Protein AF-A0A6Y4B4E3-F1 (afdb_monomer_lite)

Structure (mmCIF, N/CA/C/O backbone):
data_AF-A0A6Y4B4E3-F1
#
_entry.id   AF-A0A6Y4B4E3-F1
#
loop_
_atom_site.group_PDB
_atom_site.id
_atom_site.type_symbol
_atom_site.label_atom_id
_atom_site.label_alt_id
_atom_site.label_comp_id
_atom_site.label_asym_id
_atom_site.label_entity_id
_atom_site.label_seq_id
_atom_site.pdbx_PDB_ins_code
_atom_site.Cartn_x
_atom_site.Cartn_y
_atom_site.Cartn_z
_atom_site.occupancy
_atom_site.B_iso_or_equiv
_atom_site.auth_seq_id
_atom_site.auth_comp_id
_atom_site.auth_asym_id
_atom_site.auth_atom_id
_atom_site.pdbx_PDB_model_num
ATOM 1 N N . ALA A 1 1 ? 21.666 13.506 14.387 1.00 37.66 1 ALA A N 1
ATOM 2 C CA . ALA A 1 1 ? 21.112 12.212 14.810 1.00 37.66 1 ALA A CA 1
ATOM 3 C C . ALA A 1 1 ? 20.425 11.651 13.590 1.00 37.66 1 ALA A C 1
ATOM 5 O O . ALA A 1 1 ? 19.408 12.199 13.176 1.00 37.66 1 ALA A O 1
ATOM 6 N N . ASP A 1 2 ? 21.094 10.708 12.936 1.00 41.97 2 ASP A N 1
ATOM 7 C CA . ASP A 1 2 ? 20.582 10.025 11.758 1.00 41.97 2 ASP A CA 1
ATOM 8 C C . ASP A 1 2 ? 19.219 9.439 12.103 1.00 41.97 2 ASP A C 1
ATOM 10 O O . ASP A 1 2 ? 19.068 8.761 13.118 1.00 41.97 2 ASP A O 1
ATOM 14 N N . GLY A 1 3 ? 18.210 9.833 11.328 1.00 45.16 3 GLY A N 1
ATOM 15 C CA . GLY A 1 3 ? 16.838 9.420 11.551 1.00 45.16 3 GLY A CA 1
ATOM 16 C C . GLY A 1 3 ? 16.765 7.911 11.446 1.00 45.16 3 GLY A C 1
ATOM 17 O O . GLY A 1 3 ? 16.884 7.370 10.345 1.00 45.16 3 GLY A O 1
ATOM 18 N N . ASP A 1 4 ? 16.581 7.254 12.591 1.00 54.84 4 ASP A N 1
ATOM 19 C CA . ASP A 1 4 ? 16.254 5.840 12.646 1.00 54.84 4 ASP A CA 1
ATOM 20 C C . ASP A 1 4 ? 15.156 5.600 11.615 1.00 54.84 4 ASP A C 1
ATOM 22 O O . ASP A 1 4 ? 14.060 6.164 11.690 1.00 54.84 4 ASP A O 1
ATOM 26 N N . SER A 1 5 ? 15.483 4.823 10.585 1.00 64.56 5 SER A N 1
ATOM 27 C CA . SER A 1 5 ? 14.524 4.416 9.568 1.00 64.56 5 SER A CA 1
ATOM 28 C C . SER A 1 5 ? 13.578 3.421 10.230 1.00 64.56 5 SER A C 1
ATOM 30 O O . SER A 1 5 ? 13.736 2.206 10.121 1.00 64.56 5 SER A O 1
ATOM 32 N N . VAL A 1 6 ? 12.634 3.946 11.015 1.00 70.56 6 VAL A N 1
ATOM 33 C CA . VAL A 1 6 ? 11.687 3.149 11.784 1.00 70.56 6 VAL A CA 1
ATOM 34 C C . VAL A 1 6 ? 10.817 2.399 10.790 1.00 70.56 6 VAL A C 1
ATOM 36 O O . VAL A 1 6 ? 9.973 2.968 10.097 1.00 70.56 6 VAL A O 1
ATOM 39 N N . THR A 1 7 ? 11.027 1.089 10.723 1.00 82.06 7 THR A N 1
ATOM 40 C CA . THR A 1 7 ? 10.158 0.207 9.953 1.00 82.06 7 THR A CA 1
ATOM 41 C C . THR A 1 7 ? 8.863 0.021 10.732 1.00 82.06 7 THR A C 1
ATOM 43 O O . THR A 1 7 ? 8.812 -0.709 11.721 1.00 82.06 7 THR A O 1
ATOM 46 N N . ILE A 1 8 ? 7.804 0.698 10.290 1.00 84.12 8 ILE A N 1
ATOM 47 C CA . ILE A 1 8 ? 6.465 0.537 10.860 1.00 84.12 8 ILE A CA 1
ATOM 48 C C . ILE A 1 8 ? 5.772 -0.630 10.144 1.00 84.12 8 ILE A C 1
ATOM 50 O O . ILE A 1 8 ? 5.654 -0.611 8.915 1.00 84.12 8 ILE A O 1
ATOM 54 N N . PRO A 1 9 ? 5.271 -1.645 10.870 1.00 91.38 9 PRO A N 1
ATOM 55 C CA . PRO A 1 9 ? 4.599 -2.776 10.247 1.00 91.38 9 PRO A CA 1
ATOM 56 C C . PRO A 1 9 ? 3.285 -2.348 9.583 1.00 91.38 9 PRO A C 1
ATOM 58 O O . PRO A 1 9 ? 2.621 -1.398 10.008 1.00 91.38 9 PRO A O 1
ATOM 61 N N . PHE A 1 10 ? 2.847 -3.107 8.581 1.00 89.81 10 PHE A N 1
ATOM 62 C CA . PHE A 1 10 ? 1.562 -2.897 7.922 1.00 89.81 10 PHE A CA 1
ATOM 63 C C . PHE A 1 10 ? 0.770 -4.198 7.780 1.00 89.81 10 PHE A C 1
ATOM 65 O O . PHE A 1 10 ? 1.322 -5.296 7.775 1.00 89.81 10 PHE A O 1
ATOM 72 N N . SER A 1 11 ? -0.550 -4.077 7.674 1.00 89.62 11 SER A N 1
ATOM 73 C CA . SER A 1 11 ? -1.448 -5.190 7.348 1.00 89.62 11 SER A CA 1
ATOM 74 C C . SER A 1 11 ? -2.694 -4.683 6.635 1.00 89.62 11 SER A C 1
ATOM 76 O O . SER A 1 11 ? -3.028 -3.507 6.737 1.00 89.62 11 SER A O 1
ATOM 78 N N . PHE A 1 12 ? -3.436 -5.555 5.957 1.00 88.50 12 PHE A N 1
ATOM 79 C CA . PHE A 1 12 ? -4.747 -5.184 5.420 1.00 88.50 12 PHE A CA 1
ATOM 80 C C . PHE A 1 12 ? -5.751 -4.910 6.549 1.00 88.50 12 PHE A C 1
ATOM 82 O O . PHE A 1 12 ? -5.691 -5.535 7.607 1.00 88.50 12 PHE A O 1
ATOM 89 N N . SER A 1 13 ? -6.673 -3.968 6.330 1.00 84.06 13 SER A N 1
ATOM 90 C CA . SER A 1 13 ? -7.687 -3.559 7.318 1.00 84.06 13 SER A CA 1
ATOM 91 C C . SER A 1 13 ? -8.720 -4.634 7.670 1.00 84.06 13 SER A C 1
ATOM 93 O O . SER A 1 13 ? -9.433 -4.488 8.659 1.00 84.06 13 SER A O 1
ATOM 95 N N . GLY A 1 14 ? -8.786 -5.723 6.903 1.00 85.06 14 GLY A N 1
ATOM 96 C CA . GLY A 1 14 ? -9.677 -6.850 7.151 1.00 85.06 14 GLY A CA 1
ATOM 97 C C . GLY A 1 14 ? -9.035 -8.195 6.811 1.00 85.06 14 GLY A C 1
ATOM 98 O O . GLY A 1 14 ? -7.869 -8.245 6.408 1.00 85.06 14 GLY A O 1
ATOM 99 N N . PRO A 1 15 ? -9.795 -9.299 6.948 1.00 86.62 15 PRO A N 1
ATOM 100 C CA . PRO A 1 15 ? -9.324 -10.629 6.589 1.00 86.62 15 PRO A CA 1
ATOM 101 C C . PRO A 1 15 ? -8.793 -10.641 5.160 1.00 86.62 15 PRO A C 1
ATOM 103 O O . PRO A 1 15 ? -9.451 -10.138 4.247 1.00 86.62 15 PRO A O 1
ATOM 106 N N . TYR A 1 16 ? -7.635 -11.267 4.950 1.00 84.50 16 TYR A N 1
ATOM 107 C CA . TYR A 1 16 ? -7.019 -11.316 3.627 1.00 84.50 16 TYR A CA 1
ATOM 108 C C . TYR A 1 16 ? -7.956 -11.928 2.573 1.00 84.50 16 TYR A C 1
ATOM 110 O O . TYR A 1 16 ? -7.966 -11.497 1.423 1.00 84.50 16 TYR A O 1
ATOM 118 N N . SER A 1 17 ? -8.827 -12.867 2.956 1.00 87.06 17 SER A N 1
ATOM 119 C CA . SER A 1 17 ? -9.863 -13.438 2.084 1.00 87.06 17 SER A CA 1
ATOM 120 C C . SER A 1 17 ? -10.809 -12.393 1.479 1.00 87.06 17 SER A C 1
ATOM 122 O O . SER A 1 17 ? -11.224 -12.558 0.336 1.00 87.06 17 SER A O 1
ATOM 124 N N . LYS A 1 18 ? -11.087 -11.293 2.190 1.00 86.06 18 LYS A N 1
ATOM 125 C CA . LYS A 1 18 ? -11.977 -10.206 1.750 1.00 86.06 18 LYS A CA 1
ATOM 126 C C . LYS A 1 18 ? -11.268 -9.100 0.963 1.00 86.06 18 LYS A C 1
ATOM 128 O O . LYS A 1 18 ? -11.930 -8.216 0.424 1.00 86.06 18 LYS A O 1
ATOM 133 N N . VAL A 1 19 ? -9.938 -9.127 0.881 1.00 83.62 19 VAL A N 1
ATOM 134 C CA . VAL A 1 19 ? -9.179 -8.166 0.070 1.00 83.62 19 VAL A CA 1
ATOM 135 C C . VAL A 1 19 ? -9.409 -8.475 -1.412 1.00 83.62 19 VAL A C 1
ATOM 137 O O . VAL A 1 19 ? -9.276 -9.628 -1.837 1.00 83.62 19 VAL A O 1
ATOM 140 N N . LYS A 1 20 ? -9.744 -7.447 -2.205 1.00 85.06 20 LYS A N 1
ATOM 141 C CA . LYS A 1 20 ? -9.972 -7.581 -3.652 1.00 85.06 20 LYS A CA 1
ATOM 142 C C . LYS A 1 20 ? -8.751 -8.214 -4.323 1.00 85.06 20 LYS A C 1
ATOM 144 O O . LYS A 1 20 ? -7.617 -7.825 -4.049 1.00 85.06 20 LYS A O 1
ATOM 149 N N . ALA A 1 21 ? -8.984 -9.166 -5.227 1.00 85.31 21 ALA A N 1
ATOM 150 C CA . ALA A 1 21 ? -7.910 -9.863 -5.936 1.00 85.31 21 ALA A CA 1
ATOM 151 C C . ALA A 1 21 ? -6.984 -8.898 -6.695 1.00 85.31 21 ALA A C 1
ATOM 153 O O . ALA A 1 21 ? -5.772 -9.085 -6.678 1.00 85.31 21 ALA A O 1
ATOM 154 N N . SER A 1 22 ? -7.537 -7.828 -7.275 1.00 82.50 22 SER A N 1
ATOM 155 C CA . SER A 1 22 ? -6.758 -6.763 -7.914 1.00 82.50 22 SER A CA 1
ATOM 156 C C . SER A 1 22 ? -5.764 -6.112 -6.949 1.00 82.50 22 SER A C 1
ATOM 158 O O . SER A 1 22 ? -4.592 -5.989 -7.272 1.00 82.50 22 SER A O 1
ATOM 160 N N . THR A 1 23 ? -6.183 -5.780 -5.727 1.00 82.38 23 THR A N 1
ATOM 161 C CA . THR A 1 23 ? -5.295 -5.212 -4.698 1.00 82.38 23 THR A CA 1
ATOM 162 C C . THR A 1 23 ? -4.218 -6.203 -4.251 1.00 82.38 23 THR A C 1
ATOM 164 O O . THR A 1 23 ? -3.086 -5.798 -4.010 1.00 82.38 23 THR A O 1
ATOM 167 N N . LYS A 1 24 ? -4.544 -7.502 -4.170 1.00 85.38 24 LYS A N 1
ATOM 168 C CA . LYS A 1 24 ? -3.568 -8.556 -3.837 1.00 85.38 24 LYS A CA 1
ATOM 169 C C . LYS A 1 24 ? -2.487 -8.710 -4.902 1.00 85.38 24 LYS A C 1
ATOM 171 O O . LYS A 1 24 ? -1.350 -8.989 -4.549 1.00 85.38 24 LYS A O 1
ATOM 176 N N . ARG A 1 25 ? -2.859 -8.568 -6.176 1.00 88.38 25 ARG A N 1
ATOM 177 C CA . ARG A 1 25 ? -1.956 -8.700 -7.327 1.00 88.38 25 ARG A CA 1
ATOM 178 C C . ARG A 1 25 ? -1.122 -7.450 -7.576 1.00 88.38 25 ARG A C 1
ATOM 180 O O . ARG A 1 25 ? 0.029 -7.566 -7.964 1.00 88.38 25 ARG A O 1
ATOM 187 N N . LEU A 1 26 ? -1.659 -6.275 -7.259 1.00 88.75 26 LEU A N 1
ATOM 188 C CA . LEU A 1 26 ? -1.008 -5.003 -7.553 1.00 88.75 26 LEU A CA 1
ATOM 189 C C . LEU A 1 26 ? 0.389 -4.864 -6.931 1.00 88.75 26 LEU A C 1
ATOM 191 O O . LEU A 1 26 ? 1.293 -4.338 -7.569 1.00 88.75 26 LEU A O 1
ATOM 195 N N . MET A 1 27 ? 0.565 -5.323 -5.690 1.00 84.94 27 MET A N 1
ATOM 196 C CA . MET A 1 27 ? 1.857 -5.274 -4.996 1.00 84.94 27 MET A CA 1
ATOM 197 C C . MET A 1 27 ? 2.914 -6.192 -5.636 1.00 84.94 27 MET A C 1
ATOM 199 O O . MET A 1 27 ? 3.978 -5.684 -5.980 1.00 84.94 27 MET A O 1
ATOM 203 N N . PRO A 1 28 ? 2.668 -7.507 -5.824 1.00 88.12 28 PRO A N 1
ATOM 204 C CA . PRO A 1 28 ? 3.641 -8.379 -6.476 1.00 88.12 28 PRO A CA 1
ATOM 205 C C . PRO A 1 28 ? 3.868 -8.023 -7.949 1.00 88.12 28 PRO A C 1
ATOM 207 O O . PRO A 1 28 ? 5.003 -8.107 -8.397 1.00 88.12 28 PRO A O 1
ATOM 210 N N . GLU A 1 29 ? 2.842 -7.581 -8.685 1.00 92.19 29 GLU A N 1
ATOM 211 C CA . GLU A 1 29 ? 3.003 -7.097 -10.065 1.00 92.19 29 GLU A CA 1
ATOM 212 C C . GLU A 1 29 ? 3.903 -5.863 -10.104 1.00 92.19 29 GLU A C 1
ATOM 214 O O . GLU A 1 29 ? 4.862 -5.834 -10.858 1.00 92.19 29 GLU A O 1
ATOM 219 N N . ASN A 1 30 ? 3.680 -4.877 -9.231 1.00 91.19 30 ASN A N 1
ATOM 220 C CA . ASN A 1 30 ? 4.550 -3.705 -9.171 1.00 91.19 30 ASN A CA 1
ATOM 221 C C . ASN A 1 30 ? 5.991 -4.050 -8.772 1.00 91.19 30 ASN A C 1
ATOM 223 O O . ASN A 1 30 ? 6.922 -3.443 -9.288 1.00 91.19 30 ASN A O 1
ATOM 227 N N . LEU A 1 31 ? 6.183 -5.018 -7.871 1.00 89.88 31 LEU A N 1
ATOM 228 C CA . LEU A 1 31 ? 7.516 -5.495 -7.510 1.00 89.88 31 LEU A CA 1
ATOM 229 C C . LEU A 1 31 ? 8.205 -6.191 -8.691 1.00 89.88 31 LEU A C 1
ATOM 231 O O . LEU A 1 31 ? 9.391 -5.976 -8.915 1.00 89.88 31 LEU A O 1
ATOM 235 N N . HIS A 1 32 ? 7.462 -7.007 -9.439 1.00 92.12 32 HIS A N 1
ATOM 236 C CA . HIS A 1 32 ? 7.955 -7.663 -10.645 1.00 92.12 32 HIS A CA 1
ATOM 237 C C . HIS A 1 32 ? 8.324 -6.643 -11.729 1.00 92.12 32 HIS A C 1
ATOM 239 O O . HIS A 1 32 ? 9.431 -6.702 -12.257 1.00 92.12 32 HIS A O 1
ATOM 245 N N . ASP A 1 33 ? 7.436 -5.678 -11.987 1.00 90.56 33 ASP A N 1
ATOM 246 C CA . ASP A 1 33 ? 7.613 -4.609 -12.976 1.00 90.56 33 ASP A CA 1
ATOM 247 C C . ASP A 1 33 ? 8.825 -3.718 -12.651 1.00 90.56 33 ASP A C 1
ATOM 249 O O . ASP A 1 33 ? 9.471 -3.206 -13.558 1.00 90.56 33 ASP A O 1
ATOM 253 N N . ASN A 1 34 ? 9.139 -3.523 -11.366 1.00 92.56 34 ASN A N 1
ATOM 254 C CA . ASN A 1 34 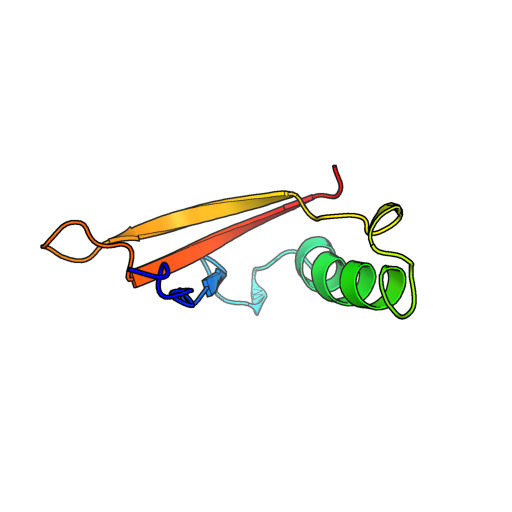? 10.262 -2.699 -10.911 1.00 92.56 34 ASN A CA 1
ATOM 255 C C . ASN A 1 34 ? 11.580 -3.484 -10.757 1.00 92.56 34 ASN A C 1
ATOM 257 O O . ASN A 1 34 ? 12.580 -2.921 -10.310 1.00 92.56 34 ASN A O 1
ATOM 261 N N . ASN A 1 35 ? 11.613 -4.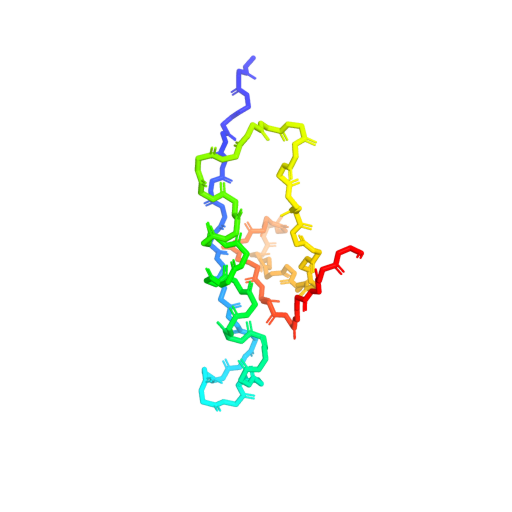780 -11.078 1.00 92.12 35 ASN A N 1
ATOM 262 C CA . ASN A 1 35 ? 12.823 -5.581 -10.920 1.00 92.12 35 ASN A CA 1
ATOM 263 C C . ASN A 1 35 ? 13.873 -5.224 -11.988 1.00 92.12 35 ASN A C 1
ATOM 265 O O . ASN A 1 35 ? 13.569 -5.228 -13.177 1.00 92.12 35 ASN A O 1
ATOM 269 N N . ALA A 1 36 ? 15.114 -4.956 -11.567 1.00 89.75 36 ALA A N 1
ATOM 270 C CA . ALA A 1 36 ? 16.229 -4.533 -12.431 1.00 89.75 36 ALA A CA 1
ATOM 271 C C . ALA A 1 36 ? 15.960 -3.263 -13.271 1.00 89.75 36 ALA A C 1
ATOM 273 O O . ALA A 1 36 ? 16.619 -3.026 -14.284 1.00 89.75 36 ALA A O 1
ATOM 274 N N . VAL A 1 37 ? 15.009 -2.436 -12.838 1.00 92.00 37 VAL A N 1
ATOM 275 C CA . VAL A 1 37 ? 14.692 -1.143 -13.446 1.00 92.00 37 VAL A CA 1
ATOM 276 C C . VAL A 1 37 ? 15.504 -0.045 -12.753 1.00 92.00 37 VAL A C 1
ATOM 278 O O . VAL A 1 37 ? 15.670 -0.074 -11.536 1.00 92.00 37 VAL A O 1
ATOM 281 N N . ALA A 1 38 ? 16.025 0.918 -13.519 1.00 91.44 38 ALA A N 1
ATOM 282 C CA . ALA A 1 38 ? 16.716 2.080 -12.959 1.00 91.44 38 ALA A CA 1
ATOM 283 C C . ALA A 1 38 ? 15.775 2.903 -12.062 1.00 91.44 38 ALA A C 1
ATOM 285 O O . ALA A 1 38 ? 14.592 3.044 -12.370 1.00 91.44 38 ALA A O 1
ATOM 286 N N . ASP A 1 39 ? 16.301 3.493 -10.987 1.00 88.0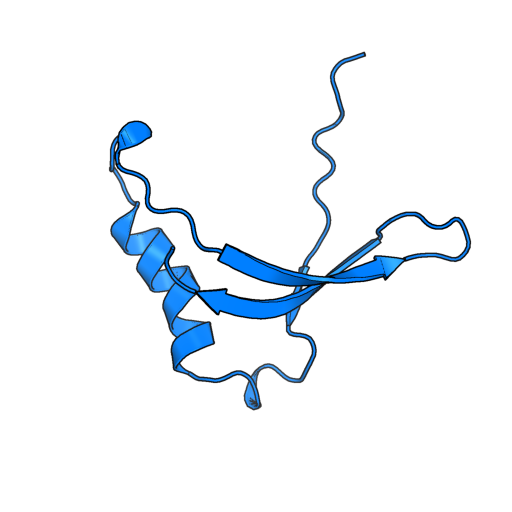0 39 ASP A N 1
ATOM 287 C CA . ASP A 1 39 ? 15.509 4.194 -9.962 1.00 88.00 39 ASP A CA 1
ATOM 288 C C . ASP A 1 39 ? 14.547 5.259 -10.513 1.00 88.00 39 ASP A C 1
ATOM 290 O O . ASP A 1 39 ? 13.437 5.436 -10.003 1.00 88.00 39 ASP A O 1
ATOM 294 N N . GLU A 1 40 ? 14.955 5.956 -11.573 1.00 91.81 40 GLU A N 1
ATOM 295 C CA . GLU A 1 40 ? 14.178 6.994 -12.261 1.00 91.81 40 GLU A CA 1
ATOM 296 C C . GLU A 1 40 ? 12.946 6.461 -13.009 1.00 91.81 40 GLU A C 1
ATOM 298 O O . GLU A 1 40 ? 12.007 7.209 -13.277 1.00 91.81 40 GLU A O 1
ATOM 303 N N . LEU A 1 41 ? 12.926 5.161 -13.295 1.00 90.69 41 LEU A N 1
ATOM 304 C CA . LEU A 1 41 ? 11.850 4.460 -13.992 1.00 90.69 41 LEU A CA 1
ATOM 305 C C . LEU A 1 41 ? 10.969 3.635 -13.036 1.00 90.69 41 LEU A C 1
ATOM 307 O O . LEU A 1 41 ? 9.965 3.065 -13.467 1.00 90.69 41 LEU A O 1
ATOM 311 N N . ILE A 1 42 ? 11.302 3.584 -11.737 1.00 91.31 42 ILE A N 1
ATOM 312 C CA . ILE A 1 42 ? 10.510 2.863 -10.734 1.00 91.31 42 ILE A CA 1
ATOM 313 C C . ILE A 1 42 ? 9.118 3.489 -10.621 1.00 91.31 42 ILE A C 1
ATOM 315 O O . ILE A 1 42 ? 8.940 4.635 -10.193 1.00 91.31 42 ILE A O 1
ATOM 319 N N . THR A 1 43 ? 8.096 2.684 -10.902 1.00 90.75 43 THR A N 1
ATOM 320 C CA . THR A 1 43 ? 6.706 3.075 -10.669 1.00 90.75 43 THR A CA 1
ATOM 321 C C . THR A 1 43 ? 6.353 2.822 -9.209 1.00 90.75 43 THR A C 1
ATOM 323 O O . THR A 1 43 ? 6.314 1.675 -8.764 1.00 90.75 43 THR A O 1
ATOM 326 N N . ARG A 1 44 ? 6.056 3.881 -8.448 1.00 90.69 44 ARG A N 1
ATOM 327 C CA . ARG A 1 44 ? 5.663 3.776 -7.033 1.00 90.69 44 ARG A CA 1
ATOM 328 C C . ARG A 1 44 ? 4.150 3.648 -6.889 1.00 90.69 44 ARG A C 1
ATOM 330 O O . ARG A 1 44 ? 3.411 4.437 -7.467 1.00 90.69 44 ARG A O 1
ATOM 337 N N . LEU A 1 45 ? 3.681 2.703 -6.076 1.00 90.19 45 LEU A N 1
ATOM 338 C CA . LEU A 1 45 ? 2.258 2.592 -5.743 1.00 90.19 45 LEU A CA 1
ATOM 339 C C . LEU A 1 45 ? 1.823 3.675 -4.754 1.00 90.19 45 LEU A C 1
ATOM 341 O O . LEU A 1 45 ? 2.506 3.955 -3.768 1.00 90.19 45 LEU A O 1
ATOM 345 N N . LYS A 1 46 ? 0.616 4.202 -4.957 1.00 90.88 46 LYS A N 1
ATOM 346 C CA . LYS A 1 46 ? -0.082 5.012 -3.962 1.00 90.88 46 LYS A CA 1
ATOM 347 C C . LYS A 1 46 ? -0.869 4.088 -3.039 1.00 90.88 46 LYS A C 1
ATOM 349 O O . LYS A 1 46 ? -1.818 3.434 -3.469 1.00 90.88 46 LYS A O 1
ATOM 354 N N . ILE A 1 47 ? -0.482 4.035 -1.767 1.00 89.12 47 ILE A N 1
ATOM 355 C CA . ILE A 1 47 ? -1.156 3.228 -0.743 1.00 89.12 47 ILE A CA 1
ATOM 356 C C . ILE A 1 47 ? -2.088 4.119 0.078 1.00 89.12 47 ILE A C 1
ATOM 358 O O . ILE A 1 47 ? -1.670 5.131 0.634 1.00 89.12 47 ILE A O 1
ATOM 362 N N . THR A 1 48 ? -3.357 3.732 0.185 1.00 90.50 48 THR A N 1
ATOM 363 C CA . THR A 1 48 ? -4.307 4.344 1.119 1.00 90.50 48 THR A CA 1
ATOM 364 C C . THR A 1 48 ? -4.355 3.499 2.383 1.00 90.50 48 THR A C 1
ATOM 366 O O . THR A 1 48 ? -4.684 2.312 2.322 1.00 90.50 48 THR A O 1
ATOM 369 N N . ALA A 1 49 ? -4.031 4.093 3.531 1.00 92.38 49 ALA A N 1
ATOM 370 C CA . ALA A 1 49 ? -3.974 3.385 4.804 1.00 92.38 49 ALA A CA 1
ATOM 371 C C . ALA A 1 49 ? -4.411 4.263 5.981 1.00 92.38 49 ALA A C 1
ATOM 373 O O . ALA A 1 49 ? -4.233 5.478 5.963 1.00 92.38 49 ALA A O 1
ATOM 374 N N . ASN A 1 50 ? -4.914 3.616 7.032 1.00 93.50 50 ASN A N 1
ATOM 375 C CA . ASN A 1 50 ? -5.158 4.245 8.328 1.00 93.50 50 ASN A CA 1
ATOM 376 C C . ASN A 1 50 ? -4.002 3.943 9.284 1.00 93.50 50 ASN A C 1
ATOM 378 O O . ASN A 1 50 ? -3.577 2.793 9.402 1.00 93.50 50 ASN A O 1
ATOM 382 N N . ALA A 1 51 ? -3.519 4.951 10.006 1.00 94.06 51 ALA A N 1
ATOM 383 C CA . ALA A 1 51 ? -2.529 4.755 11.059 1.00 94.06 51 ALA A CA 1
ATOM 384 C C . ALA A 1 51 ? -3.207 4.253 12.344 1.00 94.06 51 ALA A C 1
ATOM 386 O O . ALA A 1 51 ? -4.106 4.905 12.874 1.00 94.06 51 ALA A O 1
ATOM 387 N N . LYS A 1 52 ? -2.753 3.116 12.875 1.00 93.38 52 LYS A N 1
ATOM 388 C CA . LYS A 1 52 ? -3.080 2.670 14.230 1.00 93.38 52 LYS A CA 1
ATOM 389 C C . LYS A 1 52 ? -2.068 3.280 15.190 1.00 93.38 52 LYS A C 1
ATOM 391 O O . LYS A 1 52 ? -0.864 3.097 15.006 1.00 93.38 52 LYS A O 1
ATOM 396 N N . ARG A 1 53 ? -2.565 3.981 16.208 1.00 94.31 53 ARG A N 1
ATOM 397 C CA . ARG A 1 53 ? -1.744 4.667 17.209 1.00 94.31 53 ARG A CA 1
ATOM 398 C C . ARG A 1 53 ? -1.857 4.009 18.583 1.00 94.31 53 ARG A C 1
ATOM 400 O O . ARG A 1 53 ? -2.884 3.395 18.877 1.00 94.31 53 ARG A O 1
ATOM 407 N N . ASN A 1 54 ? -0.799 4.094 19.384 1.00 92.56 54 ASN A N 1
ATOM 408 C CA . ASN A 1 54 ? -0.835 3.738 20.807 1.00 92.56 54 ASN A CA 1
ATOM 409 C C . ASN A 1 54 ? -1.451 4.887 21.639 1.00 92.56 54 ASN A C 1
ATOM 411 O O . ASN A 1 54 ? -1.835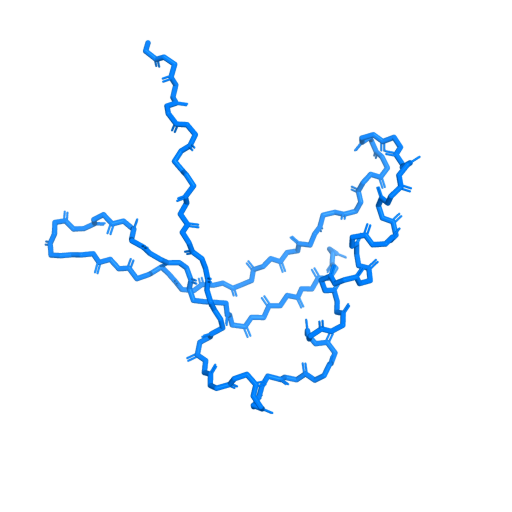 5.925 21.099 1.00 92.56 54 ASN A O 1
ATOM 415 N N . THR A 1 55 ? -1.538 4.709 22.959 1.00 94.75 55 THR A N 1
ATOM 416 C CA . THR A 1 55 ? -2.047 5.728 23.899 1.00 94.75 55 THR A CA 1
ATOM 417 C C . THR A 1 55 ? -1.193 6.994 23.952 1.00 94.75 55 THR A C 1
ATOM 419 O O . THR A 1 55 ? -1.710 8.053 24.287 1.00 94.75 55 THR A O 1
ATOM 422 N N . SER A 1 56 ? 0.089 6.894 23.602 1.00 92.81 56 SER A N 1
ATOM 423 C CA . SER A 1 56 ? 1.028 8.018 23.521 1.00 92.81 56 SER A CA 1
ATOM 424 C C . SER A 1 56 ? 0.920 8.796 22.201 1.00 92.81 56 SER A C 1
ATOM 426 O O . SER A 1 56 ? 1.518 9.857 22.065 1.00 92.81 56 SER A O 1
ATOM 428 N N . GLY A 1 57 ? 0.142 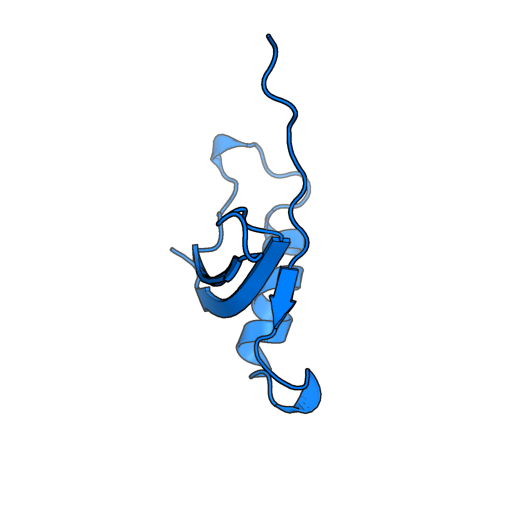8.298 21.232 1.00 91.75 57 GLY A N 1
ATOM 429 C CA . GLY A 1 57 ? -0.043 8.910 19.914 1.00 91.75 57 GLY A CA 1
ATOM 430 C C . GLY A 1 57 ? 0.914 8.405 18.827 1.00 91.75 57 GLY A C 1
ATOM 431 O O . GLY A 1 57 ? 0.742 8.774 17.658 1.00 91.75 57 GLY A O 1
ATOM 432 N N . ASP A 1 58 ? 1.858 7.521 19.160 1.00 90.12 58 ASP A N 1
ATOM 433 C CA . ASP A 1 58 ? 2.830 6.967 18.214 1.00 90.12 58 ASP A CA 1
ATOM 434 C C . ASP A 1 58 ? 2.168 5.984 17.257 1.00 90.12 58 ASP A C 1
ATOM 436 O O . ASP A 1 58 ? 1.305 5.191 17.644 1.00 90.12 58 ASP A O 1
ATOM 440 N N . ILE A 1 59 ? 2.596 6.000 15.995 1.00 91.56 59 ILE A N 1
ATOM 441 C CA . ILE A 1 59 ? 2.096 5.080 14.974 1.00 91.56 59 ILE A CA 1
ATOM 442 C C . ILE A 1 59 ? 2.765 3.722 15.166 1.00 91.56 59 ILE A C 1
ATOM 444 O O . ILE A 1 59 ? 3.966 3.576 14.975 1.00 91.56 59 ILE A O 1
ATOM 448 N N . VAL A 1 60 ? 1.963 2.709 15.483 1.00 91.31 60 VAL A N 1
ATOM 449 C CA . VAL A 1 60 ? 2.452 1.342 15.715 1.00 91.31 60 VAL A CA 1
ATOM 450 C C . VAL A 1 60 ? 2.196 0.410 14.534 1.00 91.31 60 VAL A C 1
ATOM 452 O O . VAL A 1 60 ? 2.789 -0.663 14.465 1.00 91.31 60 VAL A O 1
ATOM 455 N N . LYS A 1 61 ? 1.276 0.768 13.625 1.00 93.31 61 LYS A N 1
ATOM 456 C CA . LYS A 1 61 ? 0.934 -0.038 12.443 1.00 93.31 61 LYS A CA 1
ATOM 457 C C . LYS A 1 61 ? 0.147 0.764 11.408 1.00 93.31 61 LYS A C 1
ATOM 459 O O . LYS A 1 61 ? -0.733 1.535 11.785 1.00 93.31 61 LYS A O 1
ATOM 464 N N . TYR A 1 62 ? 0.358 0.500 10.120 1.00 93.69 62 TYR A N 1
ATOM 465 C CA . TYR A 1 62 ? -0.526 0.976 9.048 1.00 93.69 62 TYR A CA 1
ATOM 466 C C . TYR A 1 62 ? -1.514 -0.103 8.591 1.00 93.69 62 TYR A C 1
ATOM 468 O O . TYR A 1 62 ? -1.141 -1.231 8.274 1.00 93.69 62 TYR A O 1
ATOM 476 N N . MET A 1 63 ? -2.793 0.257 8.533 1.00 93.31 63 MET A N 1
ATOM 477 C CA . MET A 1 63 ? -3.874 -0.602 8.057 1.00 93.31 63 MET A CA 1
ATOM 478 C C . MET A 1 63 ? -4.216 -0.236 6.613 1.00 93.31 63 MET A C 1
ATOM 480 O O . MET A 1 63 ? -4.859 0.785 6.371 1.00 93.31 63 MET A O 1
ATOM 484 N N . ILE A 1 64 ? -3.791 -1.059 5.658 1.00 91.00 64 ILE A N 1
ATOM 485 C CA . ILE A 1 64 ? -3.985 -0.831 4.224 1.00 91.00 64 ILE A CA 1
ATOM 486 C C . ILE A 1 64 ? -5.461 -1.005 3.865 1.00 91.00 64 ILE A C 1
ATOM 488 O O . ILE A 1 64 ? -6.052 -2.060 4.107 1.00 91.00 64 ILE A O 1
ATOM 492 N N . LEU A 1 65 ? -6.031 0.039 3.264 1.00 88.25 65 LEU A N 1
ATOM 493 C CA . LEU A 1 65 ? -7.393 0.086 2.731 1.00 88.25 65 LEU A CA 1
ATOM 494 C C . LEU A 1 65 ? -7.417 -0.202 1.227 1.00 88.25 65 LEU A C 1
ATOM 496 O O . LEU A 1 65 ? -8.363 -0.800 0.721 1.00 88.25 65 LEU A O 1
ATOM 500 N N . GLY A 1 66 ? -6.370 0.216 0.517 1.00 86.44 66 GLY A N 1
ATOM 501 C CA . GLY A 1 66 ? -6.258 0.055 -0.923 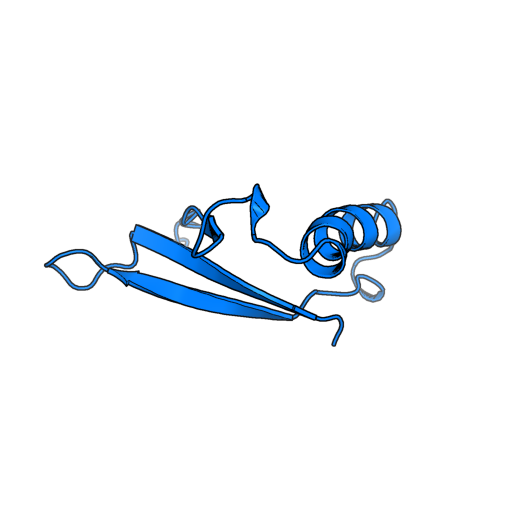1.00 86.44 66 GLY A CA 1
ATOM 502 C C . GLY A 1 66 ? -4.900 0.497 -1.447 1.00 86.44 66 GLY A C 1
ATOM 503 O O . GLY A 1 66 ? -4.098 1.097 -0.731 1.00 86.44 66 GLY A O 1
ATOM 504 N N . ALA A 1 67 ? -4.659 0.176 -2.709 1.00 87.31 67 ALA A N 1
ATOM 505 C CA . ALA A 1 67 ? -3.467 0.560 -3.439 1.00 87.31 67 ALA A CA 1
ATOM 506 C C . ALA A 1 67 ? -3.856 0.852 -4.892 1.00 87.31 67 ALA A C 1
ATOM 508 O O . ALA A 1 67 ? -4.738 0.179 -5.435 1.00 87.31 67 ALA A O 1
ATOM 509 N N . SER A 1 68 ? -3.209 1.837 -5.507 1.00 89.06 68 SER A N 1
ATOM 510 C CA . SER A 1 68 ? -3.367 2.165 -6.924 1.00 89.06 68 SER A CA 1
ATOM 511 C C . SER A 1 68 ? -2.011 2.480 -7.555 1.00 89.06 68 SER A C 1
ATOM 513 O O . SER A 1 68 ? -1.095 2.943 -6.869 1.00 89.06 68 SER A O 1
ATOM 515 N N . LYS A 1 69 ? -1.881 2.240 -8.866 1.00 85.06 69 LYS A N 1
ATOM 516 C CA . LYS A 1 69 ? -0.832 2.898 -9.659 1.00 85.06 69 LYS A CA 1
ATOM 517 C C . LYS A 1 69 ? -1.117 4.422 -9.665 1.00 85.06 69 LYS A C 1
ATOM 519 O O . LYS A 1 69 ? -2.268 4.802 -9.407 1.00 85.06 69 LYS A O 1
ATOM 524 N N . PRO A 1 70 ? -0.080 5.264 -9.792 1.00 78.88 70 PRO A N 1
ATOM 525 C CA . PRO A 1 70 ? -0.230 6.715 -9.814 1.00 78.88 70 PRO A CA 1
ATOM 526 C C . PRO A 1 70 ? -1.066 7.189 -11.006 1.00 78.88 70 PRO A C 1
ATOM 528 O O . PRO A 1 70 ? -1.141 6.447 -12.012 1.00 78.88 70 PRO A O 1
#

Foldseek 3Di:
DPPDPDDAAEDAQDDPVPPDPCQVVVVVVLVVVCPPPDPVPRFDKDWDWDFDADPVRDGRYTHTPGIDGD

Secondary structure (DSSP, 8-state):
---------EEESS-GGGS-HHHHHHHHHHHHHTTT--GGG----EEEEEEEE-TTS-EEEEEEEEEE--

Radius of gyration: 14.64 Å; chains: 1; bounding box: 33×26×38 Å

pLDDT: mean 86.07, std 11.39, range [37.66, 94.75]

Organism: Salmonella diarizonae (NCBI:txid59204)

Sequence (70 aa):
ADGDSVTIPFSFSGPYSKVKASTKRLMPENLHDNNAVADELITRLKITANAKRNTSGDIVKYMILGASKP